Protein AF-A0A9P6SCQ3-F1 (afdb_monomer)

Foldseek 3Di:
DPPDDPVVVVVVVVVVVVVVVPPQKAKWKWKAWAPPQPLPVLLQVQQFWDAQVGRITTHLHDPVSVVSSCVVSVVRVTDMDIDMDIDRSVCPPPPRIGYHDD

Radius of gyration: 20.5 Å; Cα contacts (8 Å, |Δi|>4): 168; chains: 1; bounding box: 68×30×33 Å

Sequence (102 aa):
MRLSIASIALLMAYALGIASAQDNLVAFGICTCFQPKYDASCCMFVKGFMMNDGNVCDTPDAKDSITNFESCCTRSGGRYKCKHGYRDPKHWPPADTYGCKA

Structure (mmCIF, N/CA/C/O backbone):
data_AF-A0A9P6SCQ3-F1
#
_entry.id   AF-A0A9P6SCQ3-F1
#
loop_
_atom_site.group_PDB
_atom_site.id
_atom_site.type_symbol
_atom_site.label_atom_id
_atom_site.label_alt_id
_atom_site.label_comp_id
_atom_site.label_asym_id
_atom_site.label_entity_id
_atom_site.label_seq_id
_atom_site.pdbx_PDB_ins_code
_atom_site.Cartn_x
_atom_site.Cartn_y
_atom_site.Cartn_z
_atom_site.occupancy
_atom_site.B_iso_or_equiv
_atom_site.auth_seq_id
_atom_site.auth_comp_id
_atom_site.auth_asym_id
_atom_site.auth_atom_id
_atom_site.pdbx_PDB_model_num
ATOM 1 N N . MET A 1 1 ? 54.536 -20.030 -19.712 1.00 44.38 1 MET A N 1
ATOM 2 C CA . MET A 1 1 ? 53.513 -19.325 -18.906 1.00 44.38 1 MET A CA 1
ATOM 3 C C . MET A 1 1 ? 52.658 -18.444 -19.818 1.00 44.38 1 MET A C 1
ATOM 5 O O . MET A 1 1 ? 53.038 -17.313 -20.074 1.00 44.38 1 MET A O 1
ATOM 9 N N . ARG A 1 2 ? 51.560 -18.959 -20.391 1.00 49.84 2 ARG A N 1
ATOM 10 C CA . ARG A 1 2 ? 50.596 -18.168 -21.195 1.00 49.84 2 ARG A CA 1
ATOM 11 C C . ARG A 1 2 ? 49.168 -18.716 -21.060 1.00 49.84 2 ARG A C 1
ATOM 13 O O . ARG A 1 2 ? 48.474 -18.924 -22.042 1.00 49.84 2 ARG A O 1
ATOM 20 N N . LEU A 1 3 ? 48.744 -18.987 -19.831 1.00 50.28 3 LEU A N 1
ATOM 21 C CA . LEU A 1 3 ? 47.385 -19.437 -19.518 1.00 50.28 3 LEU 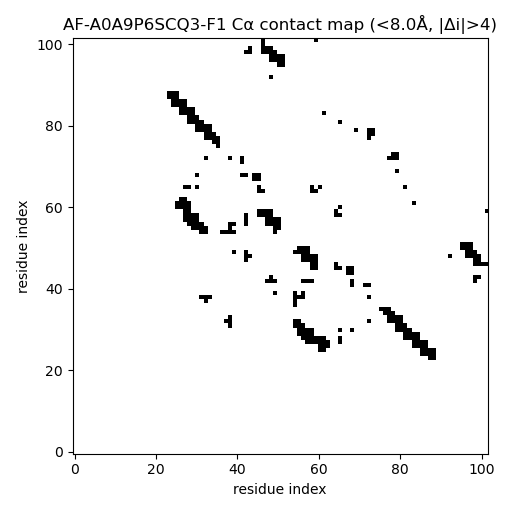A CA 1
ATOM 22 C C . LEU A 1 3 ? 46.904 -18.691 -18.278 1.00 50.28 3 LEU A C 1
ATOM 24 O O . LEU A 1 3 ? 46.954 -19.236 -17.184 1.00 50.28 3 LEU A O 1
ATOM 28 N N . SER A 1 4 ? 46.521 -17.418 -18.407 1.00 52.12 4 SER A N 1
ATOM 29 C CA . SER A 1 4 ? 45.874 -16.717 -17.278 1.00 52.12 4 SER A CA 1
ATOM 30 C C . SER A 1 4 ? 44.959 -15.547 -17.644 1.00 52.12 4 SER A C 1
ATOM 32 O O . SER A 1 4 ? 44.240 -15.085 -16.773 1.00 52.12 4 SER A O 1
ATOM 34 N N . ILE A 1 5 ? 44.936 -15.048 -18.886 1.00 53.34 5 ILE A N 1
ATOM 35 C CA . ILE A 1 5 ? 44.215 -13.789 -19.175 1.00 53.34 5 ILE A CA 1
ATOM 36 C C . ILE A 1 5 ? 42.788 -14.037 -19.699 1.00 53.34 5 ILE A C 1
ATOM 38 O O . ILE A 1 5 ? 41.866 -13.305 -19.351 1.00 53.34 5 ILE A O 1
ATOM 42 N N . ALA A 1 6 ? 42.568 -15.112 -20.465 1.00 51.56 6 ALA A N 1
ATOM 43 C CA . ALA A 1 6 ? 41.252 -15.415 -21.041 1.00 51.56 6 ALA A CA 1
ATOM 44 C C . ALA A 1 6 ? 40.201 -15.819 -19.986 1.00 51.56 6 ALA A C 1
ATOM 46 O O . ALA A 1 6 ? 39.026 -15.489 -20.124 1.00 51.56 6 ALA A O 1
ATOM 47 N N . SER A 1 7 ? 40.619 -16.481 -18.902 1.00 52.12 7 SER A N 1
ATOM 48 C CA . SER A 1 7 ? 39.707 -16.963 -17.855 1.00 52.12 7 SER A CA 1
ATOM 49 C C . SER A 1 7 ? 39.152 -15.836 -16.977 1.00 52.12 7 SER A C 1
ATOM 51 O O . SER A 1 7 ? 38.023 -15.925 -16.504 1.00 52.12 7 SER A O 1
ATOM 53 N N . ILE A 1 8 ? 39.921 -14.757 -16.787 1.00 54.00 8 ILE A N 1
ATOM 54 C CA . ILE A 1 8 ? 39.520 -13.610 -15.956 1.00 54.00 8 ILE A CA 1
ATOM 55 C C . ILE A 1 8 ? 38.475 -12.756 -16.688 1.00 54.00 8 ILE A C 1
ATOM 57 O O . ILE A 1 8 ? 37.506 -12.306 -16.080 1.00 54.00 8 ILE A O 1
ATOM 61 N N . ALA A 1 9 ? 38.624 -12.587 -18.006 1.00 53.69 9 ALA A N 1
ATOM 62 C CA . ALA A 1 9 ? 37.667 -11.840 -18.821 1.00 53.69 9 ALA A CA 1
ATOM 63 C C . ALA A 1 9 ? 36.285 -12.516 -18.876 1.00 53.69 9 ALA A C 1
ATOM 65 O O . ALA A 1 9 ? 35.266 -11.830 -18.830 1.00 53.69 9 ALA A O 1
ATOM 66 N N . LEU A 1 10 ? 36.237 -13.855 -18.909 1.00 52.75 10 LEU A N 1
ATOM 67 C CA . LEU A 1 10 ? 34.971 -14.592 -18.883 1.00 52.75 10 LEU A CA 1
ATOM 68 C C . LEU A 1 10 ? 34.235 -14.409 -17.543 1.00 52.75 10 LEU A C 1
ATOM 70 O O . LEU A 1 10 ? 33.036 -14.155 -17.537 1.00 52.75 10 LEU A O 1
ATOM 74 N N . LEU A 1 11 ? 34.948 -14.469 -16.413 1.00 51.56 11 LEU A N 1
ATOM 75 C CA . LEU A 1 11 ? 34.367 -14.298 -15.072 1.00 51.56 11 LEU A CA 1
ATOM 76 C C . LEU A 1 11 ? 33.783 -12.891 -14.845 1.00 51.56 11 LEU A C 1
ATOM 78 O O . LEU A 1 11 ? 32.727 -12.757 -14.229 1.00 51.56 11 LEU A O 1
ATOM 82 N N . MET A 1 12 ? 34.421 -11.850 -15.392 1.00 52.25 12 MET A N 1
ATOM 83 C CA . MET A 1 12 ? 33.920 -10.468 -15.325 1.00 52.25 12 MET A CA 1
ATOM 84 C C . MET A 1 12 ? 32.619 -10.272 -16.124 1.00 52.25 12 MET A C 1
ATOM 86 O O . MET A 1 12 ? 31.742 -9.522 -15.697 1.00 52.25 12 MET A O 1
ATOM 90 N N . ALA A 1 13 ? 32.455 -10.966 -17.257 1.00 52.62 13 ALA A N 1
ATOM 91 C CA . ALA A 1 13 ? 31.237 -10.888 -18.066 1.00 52.62 13 ALA A CA 1
ATOM 92 C C . ALA A 1 13 ? 30.029 -11.555 -17.379 1.00 52.62 13 ALA A C 1
ATOM 94 O O . ALA A 1 13 ? 28.914 -11.044 -17.468 1.00 52.62 13 ALA A O 1
ATOM 95 N N . TYR A 1 14 ? 30.250 -12.646 -16.634 1.00 50.53 14 TYR A N 1
ATOM 96 C CA . TYR A 1 14 ? 29.199 -13.274 -15.823 1.00 50.53 14 TYR A CA 1
ATOM 97 C C . TYR A 1 14 ? 28.759 -12.392 -14.646 1.00 50.53 14 TYR A C 1
ATOM 99 O O . TYR A 1 14 ? 27.576 -12.368 -14.322 1.00 50.53 14 TYR A O 1
ATOM 107 N N . ALA A 1 15 ? 29.671 -11.630 -14.034 1.00 49.28 15 ALA A N 1
ATOM 108 C CA . ALA A 1 15 ? 29.330 -10.744 -12.919 1.00 49.28 15 ALA A CA 1
ATOM 109 C C . ALA A 1 15 ? 28.474 -9.535 -13.351 1.00 49.28 15 ALA A C 1
ATOM 111 O O . ALA A 1 15 ? 27.577 -9.120 -12.619 1.00 49.28 15 ALA A O 1
ATOM 112 N N . LEU A 1 16 ? 28.698 -9.004 -14.560 1.00 47.88 16 LEU A N 1
ATOM 113 C CA . LEU A 1 16 ? 27.929 -7.876 -15.104 1.00 47.88 16 LEU A CA 1
ATOM 114 C C . LEU A 1 16 ? 26.500 -8.260 -15.527 1.00 47.88 16 LEU A C 1
ATOM 116 O O . LEU A 1 16 ? 25.616 -7.408 -15.522 1.00 47.88 16 LEU A O 1
ATOM 120 N N . GLY A 1 17 ? 26.253 -9.531 -15.858 1.00 47.72 17 GLY A N 1
ATOM 121 C CA . GLY A 1 17 ? 24.920 -10.015 -16.233 1.00 47.72 17 GLY A CA 1
ATOM 122 C C . GLY A 1 17 ? 23.931 -10.140 -15.067 1.00 47.72 17 GLY A C 1
ATOM 123 O O . GLY A 1 17 ? 22.730 -10.204 -15.301 1.00 47.72 17 GLY A O 1
ATOM 124 N N . ILE A 1 18 ? 24.412 -10.171 -13.818 1.00 49.53 18 ILE A N 1
ATOM 125 C CA . ILE A 1 18 ? 23.572 -10.393 -12.626 1.00 49.53 18 ILE A CA 1
ATOM 126 C C . ILE A 1 18 ? 23.094 -9.061 -12.020 1.00 49.53 18 ILE A C 1
ATOM 128 O O . ILE A 1 18 ? 22.021 -9.003 -11.425 1.00 49.53 18 ILE A O 1
ATOM 132 N N . ALA A 1 19 ? 23.849 -7.972 -12.206 1.00 45.50 19 ALA A N 1
ATOM 133 C CA . ALA A 1 19 ? 23.522 -6.663 -11.633 1.00 45.50 19 ALA A CA 1
ATOM 134 C C . ALA A 1 19 ? 22.315 -5.976 -12.307 1.00 45.50 19 ALA A C 1
ATOM 136 O O . ALA A 1 19 ? 21.575 -5.255 -11.648 1.00 45.50 19 ALA A O 1
ATOM 137 N N . SER A 1 20 ? 22.060 -6.241 -13.591 1.00 48.56 20 SER A N 1
ATOM 138 C CA . SER A 1 20 ? 21.028 -5.543 -14.378 1.00 48.56 20 SER A CA 1
ATOM 139 C C . SER A 1 20 ? 19.593 -6.057 -14.176 1.00 48.56 20 SER A C 1
ATOM 141 O O . SER A 1 20 ? 18.651 -5.508 -14.750 1.00 48.56 20 SER A O 1
ATOM 143 N N . ALA A 1 21 ? 19.388 -7.094 -13.356 1.00 49.03 21 ALA A N 1
ATOM 144 C CA . ALA A 1 21 ? 18.051 -7.601 -13.038 1.00 49.03 21 ALA A CA 1
ATOM 145 C C . ALA A 1 21 ? 17.352 -6.814 -11.908 1.00 49.03 21 ALA A C 1
ATOM 147 O O . ALA A 1 21 ? 16.130 -6.880 -11.789 1.00 49.03 21 ALA A O 1
ATOM 148 N N . GLN A 1 22 ? 18.097 -6.060 -11.088 1.00 49.28 22 GLN A N 1
ATOM 149 C CA . GLN A 1 22 ? 17.536 -5.283 -9.973 1.00 49.28 22 GLN A CA 1
ATOM 150 C C . GLN A 1 22 ? 17.093 -3.864 -10.362 1.00 49.28 22 GLN A C 1
ATOM 152 O O . GLN A 1 22 ? 16.258 -3.292 -9.665 1.00 49.28 22 GLN A O 1
ATOM 157 N N . ASP A 1 23 ? 17.567 -3.324 -11.488 1.00 54.78 23 ASP A N 1
ATOM 158 C CA . ASP A 1 23 ? 17.300 -1.934 -11.899 1.00 54.78 23 ASP A CA 1
ATOM 159 C C . ASP A 1 23 ? 15.848 -1.659 -12.331 1.00 54.78 23 ASP A C 1
ATOM 161 O O . ASP A 1 23 ? 15.467 -0.508 -12.529 1.00 54.78 23 ASP A O 1
ATOM 165 N N . ASN A 1 24 ? 15.013 -2.693 -12.465 1.00 68.50 24 ASN A N 1
ATOM 166 C CA . ASN A 1 24 ? 13.630 -2.547 -12.926 1.00 68.50 24 ASN A CA 1
ATOM 167 C C . ASN A 1 24 ? 12.583 -2.851 -11.849 1.00 68.50 24 ASN A C 1
ATOM 169 O O . ASN A 1 24 ? 11.396 -2.828 -12.155 1.00 68.50 24 ASN A O 1
ATOM 173 N N . LEU A 1 25 ? 12.978 -3.158 -10.610 1.00 76.06 25 LEU A N 1
ATOM 174 C CA . LEU A 1 25 ? 12.014 -3.479 -9.558 1.00 76.06 25 LEU A CA 1
ATOM 175 C C . LEU A 1 25 ? 11.478 -2.206 -8.894 1.00 76.06 25 LEU A C 1
ATOM 177 O O . LEU A 1 25 ? 12.233 -1.360 -8.418 1.00 76.06 25 LEU A O 1
ATOM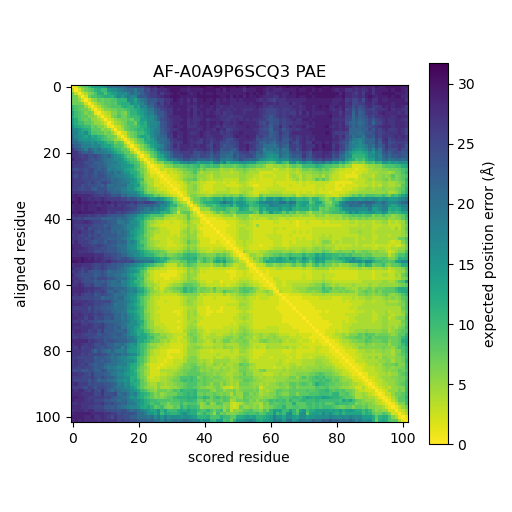 181 N N . VAL A 1 26 ? 10.155 -2.096 -8.809 1.00 81.75 26 VAL A N 1
ATOM 182 C CA . VAL A 1 26 ? 9.457 -1.019 -8.104 1.00 81.75 26 VAL A CA 1
ATOM 183 C C . VAL A 1 26 ? 9.099 -1.501 -6.703 1.00 81.75 26 VAL A C 1
ATOM 185 O O . VAL A 1 26 ? 8.512 -2.572 -6.528 1.00 81.75 26 VAL A O 1
ATOM 188 N N . ALA A 1 27 ? 9.464 -0.711 -5.695 1.00 85.69 27 ALA A N 1
ATOM 189 C CA . ALA A 1 27 ? 8.992 -0.925 -4.334 1.00 85.69 27 ALA A CA 1
ATOM 190 C C . ALA A 1 27 ? 7.495 -0.598 -4.267 1.00 85.69 27 ALA A C 1
ATOM 192 O O . ALA A 1 27 ? 7.090 0.439 -4.785 1.00 85.69 27 ALA A O 1
ATOM 193 N N . PHE A 1 28 ? 6.691 -1.445 -3.629 1.00 85.62 28 PHE A N 1
ATOM 194 C CA . PHE A 1 28 ? 5.235 -1.289 -3.522 1.00 85.62 28 PHE A CA 1
ATOM 195 C C . PHE A 1 28 ? 4.720 -1.685 -2.132 1.00 85.62 28 PHE A C 1
ATOM 197 O O . PHE A 1 28 ? 5.464 -2.249 -1.320 1.00 85.62 28 PHE A O 1
ATOM 204 N N . GLY A 1 29 ? 3.445 -1.392 -1.866 1.00 87.44 29 GLY A N 1
ATOM 205 C CA . GLY A 1 29 ? 2.740 -1.764 -0.645 1.00 87.44 29 GLY A CA 1
ATOM 206 C C . GLY A 1 29 ? 1.475 -2.563 -0.936 1.00 87.44 29 GLY A C 1
ATOM 207 O O . GLY A 1 29 ? 0.648 -2.156 -1.743 1.00 87.44 29 GLY A O 1
ATOM 208 N N . ILE A 1 30 ? 1.307 -3.679 -0.228 1.00 88.81 30 ILE A N 1
ATOM 209 C CA . ILE A 1 30 ? 0.027 -4.381 -0.100 1.00 88.81 30 ILE A CA 1
ATOM 210 C C . ILE A 1 30 ? -0.620 -3.935 1.198 1.00 88.81 30 ILE A C 1
ATOM 212 O O . ILE A 1 30 ? -0.113 -4.232 2.282 1.00 88.81 30 ILE A O 1
ATOM 216 N N . CYS A 1 31 ? -1.718 -3.211 1.072 1.00 87.94 31 CYS A N 1
ATOM 217 C CA . CYS A 1 31 ? -2.267 -2.353 2.098 1.00 87.94 31 CYS A CA 1
ATOM 218 C C . CYS A 1 31 ? -3.715 -2.698 2.417 1.00 87.94 31 CYS A C 1
ATOM 220 O O . CYS A 1 31 ? -4.493 -2.979 1.520 1.00 87.94 31 CYS A O 1
ATOM 222 N N . THR A 1 32 ? -4.073 -2.655 3.698 1.00 89.00 32 THR A N 1
ATOM 223 C CA . THR A 1 32 ? -5.444 -2.825 4.178 1.00 89.00 32 THR A CA 1
ATOM 224 C C . THR A 1 32 ? -5.822 -1.697 5.129 1.00 89.00 32 THR A C 1
ATOM 226 O O . THR A 1 32 ? -5.048 -1.357 6.031 1.00 89.00 32 THR A O 1
ATOM 229 N N . CYS A 1 33 ? -7.043 -1.179 4.991 1.00 86.56 33 CYS A N 1
ATOM 230 C CA . CYS A 1 33 ? -7.683 -0.313 5.981 1.00 86.56 33 CYS A CA 1
ATOM 231 C C . CYS A 1 33 ? -8.771 -1.062 6.780 1.00 86.56 33 CYS A C 1
ATOM 233 O O . CYS A 1 33 ? -9.859 -1.363 6.285 1.00 86.56 33 CYS A O 1
ATOM 235 N N . PHE A 1 34 ? -8.487 -1.366 8.047 1.00 81.06 34 PHE A N 1
ATOM 236 C CA . PHE A 1 34 ? -9.424 -1.978 8.988 1.00 81.06 34 PHE A CA 1
ATOM 237 C C . PHE A 1 34 ? -10.312 -0.920 9.645 1.00 81.06 34 PHE A C 1
ATOM 239 O O . PHE A 1 34 ? -9.834 -0.104 10.427 1.00 81.06 34 PHE A O 1
ATOM 246 N N . GLN A 1 35 ? -11.620 -1.020 9.403 1.00 72.75 35 GLN A N 1
ATOM 247 C CA . GLN A 1 35 ? -12.633 -0.009 9.740 1.00 72.75 35 GLN A CA 1
ATOM 248 C C . GLN A 1 35 ? -12.434 1.351 9.026 1.00 72.75 35 GLN A C 1
ATOM 250 O O . GLN A 1 35 ? -11.309 1.748 8.771 1.00 72.75 35 GLN A O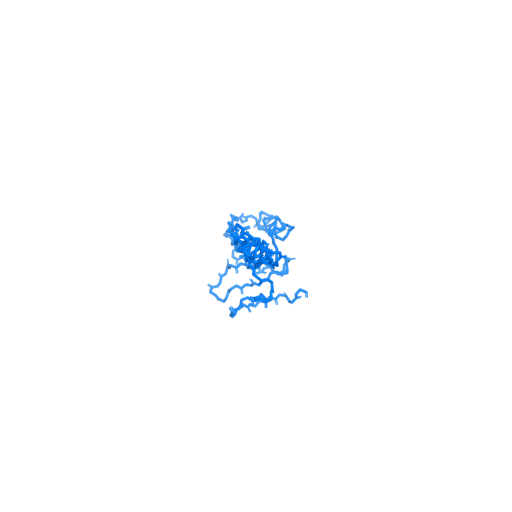 1
ATOM 255 N N . PRO A 1 36 ? -13.515 2.084 8.710 1.00 59.34 36 PRO A N 1
ATOM 256 C CA . PRO A 1 36 ? -14.844 1.574 8.412 1.00 59.34 36 PRO A CA 1
ATOM 257 C C . PRO A 1 36 ? -14.862 1.063 6.958 1.00 59.34 36 PRO A C 1
ATOM 259 O O . PRO A 1 36 ? -14.985 1.864 6.050 1.00 59.34 36 PRO A O 1
ATOM 262 N N . LYS A 1 37 ? -14.730 -0.259 6.739 1.00 57.28 37 LYS A N 1
ATOM 263 C CA . LYS A 1 37 ? -15.021 -1.044 5.503 1.00 57.28 37 LYS A CA 1
ATOM 264 C C . LYS A 1 37 ? -14.536 -0.560 4.113 1.00 57.28 37 LYS A C 1
ATOM 266 O O . LYS A 1 37 ? -14.738 -1.300 3.156 1.00 57.28 37 LYS A O 1
ATOM 271 N N . TYR A 1 38 ? -13.912 0.603 3.966 1.00 60.19 38 TYR A N 1
ATOM 272 C CA . TYR A 1 38 ? -13.684 1.243 2.669 1.00 60.19 38 TYR A CA 1
ATOM 273 C C . TYR A 1 38 ? -12.201 1.341 2.333 1.00 60.19 38 TYR A C 1
ATOM 275 O O . TYR A 1 38 ? -11.622 2.422 2.272 1.00 60.19 38 TYR A O 1
ATOM 283 N N . ASP A 1 39 ? -11.612 0.183 2.048 1.00 71.31 39 ASP A N 1
ATOM 284 C CA . ASP A 1 39 ? -10.313 0.120 1.383 1.00 71.31 39 ASP A CA 1
ATOM 285 C C . ASP A 1 39 ? -10.396 0.696 -0.037 1.00 71.31 39 ASP A C 1
ATOM 287 O O . ASP A 1 39 ? -9.549 1.470 -0.467 1.00 71.31 39 ASP A O 1
ATOM 291 N N . ALA A 1 40 ? -11.512 0.420 -0.719 1.00 73.19 40 ALA A N 1
ATOM 292 C CA . ALA A 1 40 ? -11.747 0.796 -2.105 1.00 73.19 40 ALA A CA 1
ATOM 293 C C . ALA A 1 40 ? -11.504 2.274 -2.408 1.00 73.19 40 ALA A C 1
ATOM 295 O O . ALA A 1 40 ? -10.812 2.607 -3.367 1.00 73.19 40 ALA A O 1
ATOM 296 N N . SER A 1 41 ? -12.050 3.166 -1.584 1.00 80.56 41 SER A N 1
ATOM 297 C CA . SER A 1 41 ? -11.931 4.609 -1.791 1.00 80.56 41 SER A CA 1
ATOM 298 C C . SER A 1 41 ? -10.495 5.092 -1.591 1.00 80.56 41 SER A C 1
ATOM 300 O O . SER A 1 41 ? -10.000 5.886 -2.389 1.00 80.56 41 SER A O 1
ATOM 302 N N . CYS A 1 42 ? -9.804 4.583 -0.566 1.00 85.00 42 CYS A N 1
ATOM 303 C CA . CYS A 1 42 ? -8.403 4.918 -0.320 1.00 85.00 42 CYS A CA 1
ATOM 304 C C . CYS A 1 42 ? -7.469 4.289 -1.356 1.00 85.00 42 CYS A C 1
ATOM 306 O O . CYS A 1 42 ? -6.493 4.918 -1.755 1.00 85.00 42 CYS A O 1
ATOM 308 N N . CYS A 1 43 ? -7.804 3.103 -1.858 1.00 87.19 43 CYS A N 1
ATOM 309 C CA . CYS A 1 43 ? -7.056 2.451 -2.918 1.00 87.19 43 CYS A CA 1
ATOM 310 C C . CYS A 1 43 ? -7.191 3.188 -4.254 1.00 87.19 43 CYS A C 1
ATOM 312 O O . CYS A 1 43 ? -6.196 3.455 -4.926 1.00 87.19 43 CYS A O 1
ATOM 314 N N . MET A 1 44 ? -8.407 3.613 -4.609 1.00 84.06 44 MET A N 1
ATOM 315 C CA . MET A 1 44 ? -8.637 4.442 -5.794 1.00 84.06 44 MET A CA 1
ATOM 316 C C . MET A 1 44 ? -7.943 5.805 -5.688 1.00 84.06 44 MET A C 1
ATOM 318 O O . MET A 1 44 ? -7.402 6.287 -6.682 1.00 84.06 44 MET A O 1
ATOM 322 N N . PHE A 1 45 ? -7.911 6.408 -4.492 1.00 85.81 45 PHE A N 1
ATOM 323 C CA . PHE A 1 45 ? -7.232 7.685 -4.247 1.00 85.81 45 PHE A CA 1
ATOM 324 C C . PHE A 1 45 ? -5.736 7.625 -4.577 1.00 85.81 45 PHE A C 1
ATOM 326 O O . PHE A 1 45 ? -5.197 8.557 -5.171 1.00 85.81 45 PHE A O 1
ATOM 333 N N . VAL A 1 46 ? -5.081 6.510 -4.254 1.00 86.31 46 VAL A N 1
ATOM 334 C CA . VAL A 1 46 ? -3.650 6.304 -4.531 1.00 86.31 46 VAL A CA 1
ATOM 335 C C . VAL A 1 46 ? -3.384 5.656 -5.886 1.00 86.31 46 VAL A C 1
ATOM 337 O O . VAL A 1 46 ? -2.264 5.235 -6.150 1.00 86.31 46 VAL A O 1
ATOM 340 N N . LYS A 1 47 ? -4.407 5.566 -6.749 1.00 88.25 47 LYS A N 1
ATOM 341 C CA . LYS A 1 47 ? -4.348 4.883 -8.051 1.00 88.25 47 LYS A CA 1
ATOM 342 C C . LYS A 1 47 ? -3.839 3.436 -7.947 1.00 88.25 47 LYS A C 1
ATOM 344 O O . LYS A 1 47 ? -3.108 2.963 -8.814 1.00 88.25 47 LYS A O 1
ATOM 349 N N . GLY A 1 48 ? -4.194 2.757 -6.860 1.00 85.19 48 GLY A N 1
ATOM 350 C CA . GLY A 1 48 ? -3.908 1.344 -6.656 1.00 85.19 48 GLY A CA 1
ATOM 351 C C . GLY A 1 48 ? -4.952 0.435 -7.296 1.00 85.19 48 GLY A C 1
ATOM 352 O O . GLY A 1 48 ? -5.979 0.885 -7.819 1.00 85.19 48 GLY A O 1
ATOM 353 N N . PHE A 1 49 ? -4.688 -0.864 -7.209 1.00 88.06 49 PHE A N 1
ATOM 354 C CA . PHE A 1 49 ? -5.613 -1.910 -7.630 1.00 88.06 49 PHE A CA 1
ATOM 355 C C . PHE A 1 49 ? -6.057 -2.729 -6.428 1.00 88.06 49 PHE A C 1
ATOM 357 O O . PHE A 1 49 ? -5.238 -3.174 -5.632 1.00 88.06 49 PHE A O 1
ATOM 364 N N . MET A 1 50 ? -7.360 -2.946 -6.290 1.00 85.12 50 MET A N 1
ATOM 365 C CA . MET A 1 50 ? -7.881 -3.853 -5.277 1.00 85.12 50 MET A CA 1
ATOM 366 C C . MET A 1 50 ? -7.787 -5.295 -5.743 1.00 85.12 50 MET A C 1
ATOM 368 O O . MET A 1 50 ? -8.169 -5.613 -6.869 1.00 85.12 50 MET A O 1
ATOM 372 N N . MET A 1 51 ? -7.360 -6.172 -4.839 1.00 79.62 51 MET A N 1
ATOM 373 C CA . MET A 1 51 ? -7.437 -7.614 -5.055 1.00 79.62 51 MET A CA 1
ATOM 374 C C . MET A 1 51 ? -8.886 -8.109 -4.953 1.00 79.62 51 MET A C 1
ATOM 376 O O . MET A 1 51 ? -9.636 -7.660 -4.081 1.00 79.62 51 MET A O 1
ATOM 380 N N . ASN A 1 52 ? -9.284 -9.033 -5.838 1.00 67.25 52 ASN A N 1
ATOM 381 C CA . 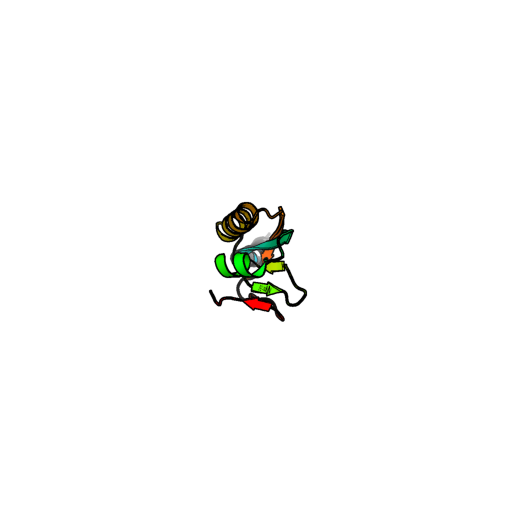ASN A 1 52 ? -10.652 -9.575 -5.894 1.00 67.25 52 ASN A CA 1
ATOM 382 C C . ASN A 1 52 ? -11.115 -10.229 -4.583 1.00 67.25 52 ASN A C 1
ATOM 384 O O . ASN A 1 52 ? -12.304 -10.181 -4.274 1.00 67.25 52 ASN A O 1
ATOM 388 N N . ASP A 1 53 ? -10.191 -10.767 -3.781 1.00 62.66 53 ASP A N 1
ATOM 389 C CA . ASP A 1 53 ? -10.494 -11.372 -2.474 1.00 62.66 53 ASP A CA 1
ATOM 390 C C . ASP A 1 53 ? -10.871 -10.344 -1.382 1.00 62.66 53 ASP A C 1
ATOM 392 O O . ASP A 1 53 ? -11.248 -10.711 -0.267 1.00 62.66 53 ASP A O 1
ATOM 396 N N . GLY A 1 54 ? -10.847 -9.048 -1.715 1.00 65.94 54 GLY A N 1
ATOM 397 C CA . GLY A 1 54 ? -11.424 -7.969 -0.919 1.00 65.94 54 GLY A CA 1
ATOM 398 C C . GLY A 1 54 ? -10.439 -7.240 -0.001 1.00 65.94 54 GLY A C 1
ATOM 399 O O . GLY A 1 54 ? -9.429 -7.785 0.425 1.00 65.94 54 GLY A O 1
ATOM 400 N N . ASN A 1 55 ? -10.769 -5.973 0.302 1.00 73.25 55 ASN A N 1
ATOM 401 C CA . ASN A 1 55 ? -10.129 -5.045 1.257 1.00 73.25 55 ASN A CA 1
ATOM 402 C C . ASN A 1 55 ? -8.593 -4.99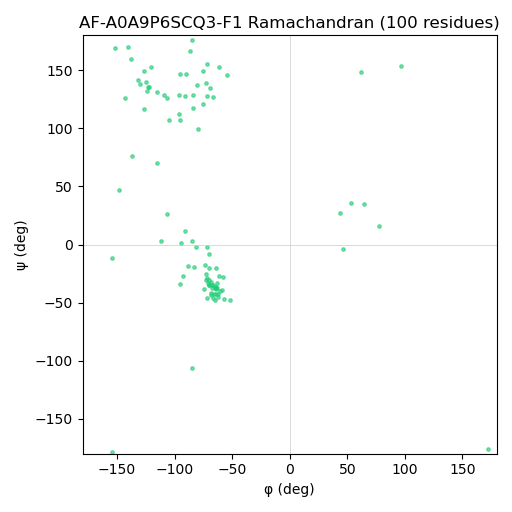5 1.265 1.00 73.25 55 ASN A C 1
ATOM 404 O O . ASN A 1 55 ? -7.993 -4.694 2.298 1.00 73.25 55 ASN A O 1
ATOM 408 N N . VAL A 1 56 ? -7.958 -5.314 0.144 1.00 86.31 56 VAL A N 1
ATOM 409 C CA . VAL A 1 56 ? -6.512 -5.231 0.000 1.00 86.31 56 VAL A CA 1
ATOM 410 C C . VAL A 1 56 ? -6.205 -4.395 -1.228 1.00 86.31 56 VAL A C 1
ATOM 412 O O . VAL A 1 56 ? -6.556 -4.773 -2.346 1.00 86.31 56 VAL A O 1
ATOM 415 N N . CYS A 1 57 ? -5.548 -3.268 -0.999 1.00 87.31 57 CYS A N 1
ATOM 416 C CA . CYS A 1 57 ? -5.013 -2.397 -2.020 1.00 87.31 57 CYS A CA 1
ATOM 417 C C . CYS A 1 57 ? -3.579 -2.765 -2.364 1.00 87.31 57 CYS A C 1
ATOM 419 O O . CYS A 1 57 ? -2.708 -2.812 -1.497 1.00 87.31 57 CYS A O 1
ATOM 421 N N . ASP A 1 58 ? -3.327 -2.947 -3.647 1.00 88.56 58 ASP A N 1
ATOM 422 C CA . ASP A 1 58 ? -1.998 -3.000 -4.215 1.00 88.56 58 ASP A CA 1
ATOM 423 C C . ASP A 1 58 ? -1.602 -1.610 -4.744 1.00 88.56 58 ASP A C 1
ATOM 425 O O . ASP A 1 58 ? -2.144 -1.135 -5.748 1.00 88.56 58 ASP A O 1
ATOM 429 N N . THR A 1 59 ? -0.692 -0.922 -4.047 1.00 88.25 59 THR A N 1
ATOM 430 C CA . THR A 1 59 ? -0.278 0.447 -4.399 1.00 88.25 59 THR A CA 1
ATOM 431 C C . THR A 1 59 ? 0.653 0.456 -5.616 1.00 88.25 59 THR A C 1
ATOM 433 O O . THR A 1 59 ? 1.414 -0.495 -5.799 1.00 88.25 59 THR A O 1
ATOM 436 N N . PRO A 1 60 ? 0.658 1.513 -6.457 1.00 84.56 60 PRO A N 1
ATOM 437 C CA . PRO A 1 60 ? 1.564 1.619 -7.612 1.00 84.56 60 PRO A CA 1
ATOM 438 C C . PRO A 1 60 ? 3.044 1.662 -7.212 1.00 84.56 60 PRO A C 1
ATOM 440 O O . PRO A 1 60 ? 3.893 1.119 -7.922 1.00 84.56 60 PRO A O 1
ATOM 443 N N . ASP A 1 61 ? 3.338 2.267 -6.064 1.00 83.31 61 ASP A N 1
ATOM 444 C CA . ASP A 1 61 ? 4.679 2.438 -5.521 1.00 83.31 61 ASP A CA 1
ATOM 445 C C . ASP A 1 61 ? 4.661 2.512 -3.980 1.00 83.31 61 ASP A C 1
ATOM 447 O O . ASP A 1 61 ? 3.602 2.609 -3.353 1.00 83.31 61 ASP A O 1
ATOM 451 N N . ALA A 1 62 ? 5.842 2.434 -3.363 1.00 77.62 62 ALA A N 1
ATOM 452 C CA . ALA A 1 62 ? 6.040 2.505 -1.916 1.00 77.62 62 ALA A CA 1
ATOM 453 C C . ALA A 1 62 ? 6.378 3.906 -1.386 1.00 77.62 62 ALA A C 1
ATOM 455 O O . ALA A 1 62 ? 6.628 4.045 -0.192 1.00 77.62 62 ALA A O 1
ATOM 456 N N . LYS A 1 63 ? 6.434 4.927 -2.248 1.00 81.31 63 LYS A N 1
ATOM 457 C CA . LYS A 1 63 ? 6.747 6.300 -1.846 1.00 81.31 63 LYS A CA 1
ATOM 458 C C . LYS A 1 63 ? 5.466 6.982 -1.365 1.00 81.31 63 LYS A C 1
ATOM 460 O O . LYS A 1 63 ? 4.947 6.677 -0.292 1.00 81.31 63 LYS A O 1
ATOM 465 N N . ASP A 1 64 ? 4.928 7.886 -2.170 1.00 85.62 64 ASP A N 1
ATOM 466 C CA . ASP A 1 64 ? 3.801 8.727 -1.784 1.00 85.62 64 ASP A CA 1
ATOM 467 C C . ASP A 1 64 ? 2.516 7.909 -1.671 1.00 85.62 64 ASP A C 1
ATOM 469 O O . ASP A 1 64 ? 1.664 8.201 -0.838 1.00 85.62 64 ASP A O 1
ATOM 473 N N . SER A 1 65 ? 2.388 6.840 -2.455 1.00 86.88 65 SER A N 1
ATOM 474 C CA . SER A 1 65 ? 1.166 6.041 -2.515 1.00 86.88 65 SER A CA 1
ATOM 475 C C . SER A 1 65 ? 0.847 5.328 -1.199 1.00 86.88 65 SER A C 1
ATOM 477 O O . SER A 1 65 ? -0.311 5.296 -0.792 1.00 86.88 65 SER A O 1
ATOM 479 N N . ILE A 1 66 ? 1.846 4.824 -0.470 1.00 88.81 66 ILE A N 1
ATOM 480 C CA . ILE A 1 66 ? 1.607 4.189 0.834 1.00 88.81 66 ILE A CA 1
ATOM 481 C C . ILE A 1 66 ? 1.234 5.234 1.891 1.00 88.81 66 ILE A C 1
ATOM 483 O O . ILE A 1 66 ? 0.244 5.057 2.601 1.00 88.81 66 ILE A O 1
ATOM 487 N N . THR A 1 67 ? 1.976 6.340 1.953 1.00 90.31 67 THR A N 1
ATOM 488 C CA . THR A 1 67 ? 1.721 7.449 2.890 1.00 90.31 67 THR A CA 1
ATOM 489 C C . THR A 1 67 ? 0.341 8.076 2.662 1.00 90.31 67 THR A C 1
ATOM 491 O O . THR A 1 67 ? -0.391 8.384 3.606 1.00 90.31 67 THR A O 1
ATOM 494 N N . ASN A 1 68 ? -0.057 8.231 1.398 1.00 90.00 68 ASN A N 1
ATOM 495 C CA . ASN A 1 68 ? -1.367 8.747 1.010 1.00 90.00 68 ASN A CA 1
ATOM 496 C C . ASN A 1 68 ? -2.493 7.774 1.378 1.00 90.00 68 ASN A C 1
ATOM 498 O O . ASN A 1 68 ? -3.557 8.205 1.830 1.00 90.00 68 ASN A O 1
ATOM 502 N N . PHE A 1 69 ? -2.256 6.468 1.237 1.00 89.19 69 PHE A N 1
ATOM 503 C CA . PHE A 1 69 ? -3.208 5.441 1.643 1.00 89.19 69 PHE A CA 1
ATOM 504 C C . PHE A 1 69 ? -3.386 5.428 3.169 1.00 89.19 69 PHE A C 1
ATOM 506 O O . PHE A 1 69 ? -4.516 5.445 3.660 1.00 89.19 69 PHE A O 1
ATOM 513 N N . GLU A 1 70 ? -2.285 5.472 3.927 1.00 89.88 70 GLU A N 1
ATOM 514 C CA . GLU A 1 70 ? -2.295 5.578 5.391 1.00 89.88 70 GLU A CA 1
ATOM 515 C C . GLU A 1 70 ? -3.059 6.823 5.856 1.00 89.88 70 GLU A C 1
ATOM 517 O O . GLU A 1 70 ? -3.938 6.734 6.719 1.00 89.88 70 GLU A O 1
ATOM 522 N N . SER A 1 71 ? -2.779 7.973 5.241 1.00 90.69 71 SER A N 1
ATOM 523 C CA . SER A 1 71 ? -3.444 9.242 5.551 1.00 90.69 71 SER A CA 1
ATOM 524 C C . SER A 1 71 ? -4.948 9.178 5.273 1.00 90.69 71 SER A C 1
ATOM 526 O O . SER A 1 71 ? -5.751 9.626 6.094 1.00 90.69 71 SER A O 1
ATOM 528 N N . CYS A 1 72 ? -5.350 8.580 4.146 1.00 89.12 72 CYS A N 1
ATOM 529 C CA . CYS A 1 72 ? -6.757 8.367 3.805 1.00 89.12 72 CYS A CA 1
ATOM 530 C C . CYS A 1 72 ? -7.466 7.449 4.815 1.00 89.12 72 CYS A C 1
ATOM 532 O O . CYS A 1 72 ? -8.565 7.766 5.286 1.00 89.12 72 CYS A O 1
ATOM 534 N N . CYS A 1 73 ? -6.820 6.343 5.192 1.00 88.31 73 CYS A N 1
ATOM 535 C CA . CYS A 1 73 ? -7.361 5.385 6.151 1.00 88.31 73 CYS A CA 1
ATOM 536 C C . CYS A 1 73 ? -7.517 6.014 7.546 1.00 88.31 73 CYS A C 1
ATOM 538 O O . CYS A 1 73 ? -8.591 5.957 8.148 1.00 88.31 73 CYS A O 1
ATOM 540 N N . THR A 1 74 ? -6.477 6.699 8.023 1.00 88.94 74 THR A N 1
ATOM 541 C CA . THR A 1 74 ? -6.447 7.342 9.345 1.00 88.94 74 THR A CA 1
ATOM 542 C C . THR A 1 74 ? -7.475 8.464 9.451 1.00 88.94 74 THR A C 1
ATOM 544 O O . THR A 1 74 ? -8.210 8.545 10.434 1.00 88.94 74 THR A O 1
ATOM 547 N N . ARG A 1 75 ? -7.603 9.300 8.411 1.00 87.69 75 ARG A N 1
ATOM 548 C CA . ARG A 1 75 ? -8.613 10.370 8.349 1.00 87.69 75 ARG A CA 1
ATOM 549 C C . ARG A 1 75 ? -10.047 9.834 8.410 1.00 87.69 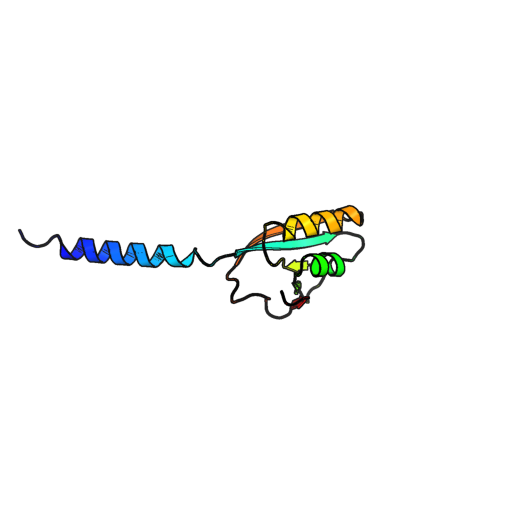75 ARG A C 1
ATOM 551 O O . ARG A 1 75 ? -10.936 10.534 8.885 1.00 87.69 75 ARG A O 1
ATOM 558 N N . SER A 1 76 ? -10.262 8.601 7.964 1.00 82.94 76 SER A N 1
ATOM 559 C CA . SER A 1 76 ? -11.558 7.919 8.026 1.00 82.94 76 SER A CA 1
ATOM 560 C C . SER A 1 76 ? -11.812 7.219 9.371 1.00 82.94 76 SER A C 1
ATOM 562 O O . SER A 1 76 ? -12.838 6.564 9.532 1.00 82.94 76 SER A O 1
ATOM 564 N N . GLY A 1 77 ? -10.894 7.341 10.339 1.00 84.12 77 GLY A N 1
ATOM 565 C CA . GLY A 1 77 ? -10.965 6.660 11.635 1.00 84.12 77 GLY A CA 1
ATOM 566 C C . GLY A 1 77 ? -10.574 5.180 11.580 1.00 84.12 77 GLY A C 1
ATOM 567 O O . GLY A 1 77 ? -10.897 4.426 12.498 1.00 84.12 77 GLY A O 1
ATOM 568 N N . GLY A 1 78 ? -9.914 4.753 10.501 1.00 85.31 78 GLY A N 1
ATOM 569 C CA . GLY A 1 78 ? -9.477 3.380 10.296 1.00 85.31 78 GLY A CA 1
ATOM 570 C C . GLY A 1 78 ? -8.119 3.052 10.897 1.00 85.31 78 GLY A C 1
ATOM 571 O O . GLY A 1 78 ? -7.336 3.925 11.268 1.00 85.31 78 GLY A O 1
ATOM 572 N N . ARG A 1 79 ? -7.827 1.754 10.969 1.00 85.69 79 ARG A N 1
ATOM 573 C CA . ARG A 1 79 ? -6.508 1.214 11.301 1.00 85.69 79 ARG A CA 1
ATOM 574 C C . ARG A 1 79 ? -5.862 0.656 10.051 1.00 85.69 79 ARG A C 1
ATOM 576 O O . ARG A 1 79 ? -6.409 -0.218 9.392 1.00 85.69 79 ARG A O 1
ATOM 583 N N . TYR A 1 80 ? -4.666 1.121 9.767 1.00 87.06 80 TYR A N 1
ATOM 584 C CA . TYR A 1 80 ? -3.928 0.757 8.575 1.00 87.06 80 TYR A CA 1
ATOM 585 C C . TYR A 1 80 ? -2.956 -0.403 8.841 1.00 87.06 80 TYR A C 1
ATOM 587 O O . TYR A 1 80 ? -2.378 -0.516 9.925 1.00 87.06 80 TYR A O 1
ATOM 595 N N . LYS A 1 81 ? -2.749 -1.259 7.838 1.00 88.38 81 LYS A N 1
ATOM 596 C CA . LYS A 1 81 ? -1.667 -2.250 7.805 1.00 88.38 81 LYS A CA 1
ATOM 597 C C . LYS A 1 81 ? -1.1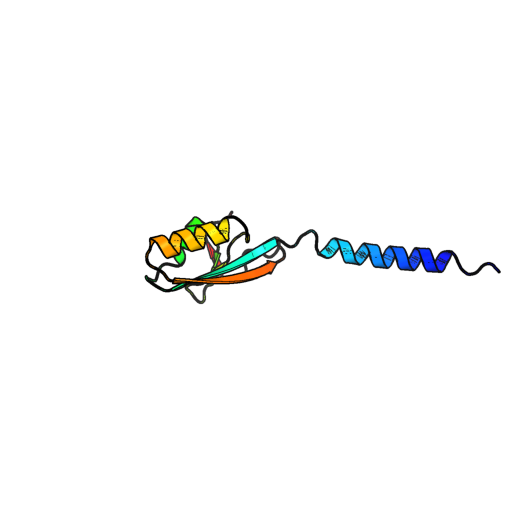47 -2.379 6.379 1.00 88.38 81 LYS A C 1
ATOM 599 O O . LYS A 1 81 ? -1.934 -2.713 5.502 1.00 88.38 81 LYS A O 1
ATOM 604 N N . CYS A 1 82 ? 0.161 -2.227 6.164 1.00 88.38 82 CYS A N 1
ATOM 605 C CA . CYS A 1 82 ? 0.786 -2.582 4.886 1.00 88.38 82 CYS A CA 1
ATOM 606 C C . CYS A 1 82 ? 1.968 -3.520 5.031 1.00 88.38 82 CYS A C 1
ATOM 608 O O . CYS A 1 82 ? 2.718 -3.492 6.008 1.00 88.38 82 CYS A O 1
ATOM 610 N N . LYS A 1 83 ? 2.146 -4.330 3.992 1.00 89.31 83 LYS A N 1
ATOM 611 C CA . LYS A 1 83 ? 3.346 -5.112 3.741 1.00 89.31 83 LYS A CA 1
ATOM 612 C C . LYS A 1 83 ? 4.072 -4.517 2.542 1.00 89.31 83 LYS A C 1
ATOM 614 O O . LYS A 1 83 ? 3.469 -4.338 1.490 1.00 89.31 83 LYS A O 1
ATOM 619 N N . HIS A 1 84 ? 5.360 -4.252 2.706 1.00 88.25 84 HIS A N 1
ATOM 620 C CA . HIS A 1 84 ? 6.208 -3.722 1.645 1.00 88.25 84 HIS A CA 1
ATOM 621 C C . HIS A 1 84 ? 6.852 -4.862 0.857 1.00 88.25 84 HIS A C 1
ATOM 623 O O . HIS A 1 84 ? 7.166 -5.917 1.419 1.00 88.25 84 HIS A O 1
ATOM 629 N N . GLY A 1 85 ? 7.059 -4.643 -0.435 1.00 86.19 85 GLY A N 1
ATOM 630 C CA . GLY A 1 85 ? 7.732 -5.588 -1.315 1.00 86.19 85 GLY A CA 1
ATOM 631 C C . GLY A 1 85 ? 8.372 -4.899 -2.512 1.00 86.19 85 GLY A C 1
ATOM 632 O O . GLY A 1 85 ? 8.297 -3.681 -2.659 1.00 86.19 85 GLY A O 1
ATOM 633 N N . TYR A 1 86 ? 8.982 -5.705 -3.376 1.00 85.00 86 TYR A N 1
ATOM 634 C CA . TYR A 1 86 ? 9.527 -5.286 -4.664 1.00 85.00 86 TYR A CA 1
ATOM 635 C C . TYR A 1 86 ? 8.885 -6.124 -5.766 1.00 85.00 86 TYR A C 1
ATOM 637 O O . TYR A 1 86 ? 8.748 -7.338 -5.600 1.00 85.00 86 TYR A O 1
ATOM 645 N N . ARG A 1 87 ? 8.470 -5.494 -6.866 1.00 82.75 87 ARG A N 1
ATOM 646 C CA . ARG A 1 87 ? 7.865 -6.182 -8.016 1.00 82.75 87 ARG A CA 1
ATOM 647 C C . ARG A 1 87 ? 8.381 -5.635 -9.334 1.00 82.75 87 ARG A C 1
ATOM 649 O O . ARG A 1 87 ? 8.829 -4.496 -9.405 1.00 82.75 87 ARG A O 1
ATOM 656 N N . ASP A 1 88 ? 8.236 -6.429 -10.383 1.00 82.31 88 ASP A N 1
ATOM 657 C CA . ASP A 1 88 ? 8.398 -5.950 -11.750 1.00 82.31 88 ASP A CA 1
ATOM 658 C C . ASP A 1 88 ? 7.155 -5.129 -12.164 1.00 82.31 88 ASP A C 1
ATOM 660 O O . ASP A 1 88 ? 6.044 -5.670 -12.155 1.00 82.31 88 ASP A O 1
ATOM 664 N N . PRO A 1 89 ? 7.299 -3.841 -12.532 1.00 76.25 89 PRO A N 1
ATOM 665 C CA . PRO A 1 89 ? 6.186 -2.995 -12.955 1.00 76.25 89 PRO A CA 1
ATOM 666 C C . PRO A 1 89 ? 5.517 -3.477 -14.247 1.00 76.25 89 PRO A C 1
ATOM 668 O O . PRO A 1 89 ? 4.366 -3.128 -14.486 1.00 76.25 89 PRO A O 1
ATOM 671 N N . LYS A 1 90 ? 6.189 -4.291 -15.075 1.00 81.94 90 LYS A N 1
ATOM 672 C CA . LYS A 1 90 ? 5.598 -4.854 -16.303 1.00 81.94 90 LYS A CA 1
ATOM 673 C C . LYS A 1 90 ? 4.525 -5.906 -16.021 1.00 81.94 90 LYS A C 1
ATOM 675 O O . LYS A 1 90 ? 3.708 -6.181 -16.894 1.00 81.94 90 LYS A O 1
ATOM 680 N N . HIS A 1 91 ? 4.530 -6.477 -14.819 1.00 77.38 91 HIS A N 1
ATOM 681 C CA . HIS A 1 91 ? 3.585 -7.498 -14.368 1.00 77.38 91 HIS A CA 1
ATOM 682 C C . HIS A 1 91 ? 2.572 -6.931 -13.358 1.00 77.38 91 HIS A C 1
ATOM 684 O O . HIS A 1 91 ? 2.043 -7.658 -12.518 1.00 77.38 91 HIS A O 1
ATOM 690 N N . TRP A 1 92 ? 2.323 -5.620 -13.435 1.00 78.19 92 TRP A N 1
ATOM 691 C CA . TRP A 1 92 ? 1.342 -4.903 -12.634 1.00 78.19 92 TRP A CA 1
ATOM 692 C C . TRP A 1 92 ? 0.329 -4.191 -13.546 1.00 78.19 92 TRP A C 1
ATOM 694 O O . TRP A 1 92 ? 0.741 -3.562 -14.523 1.00 78.19 92 TRP A O 1
ATOM 704 N N . PRO A 1 93 ? -0.982 -4.245 -13.257 1.00 78.25 93 PRO A N 1
ATOM 705 C CA . PRO A 1 93 ? -1.617 -4.847 -12.082 1.00 78.25 93 PRO A CA 1
ATOM 706 C C . PRO A 1 93 ? -1.595 -6.388 -12.066 1.00 78.25 93 PRO A C 1
ATOM 708 O O . PRO A 1 93 ? -1.508 -6.999 -13.133 1.00 78.25 93 PRO A O 1
ATOM 711 N N . PRO A 1 94 ? -1.676 -7.033 -10.884 1.00 73.44 94 PRO A N 1
ATOM 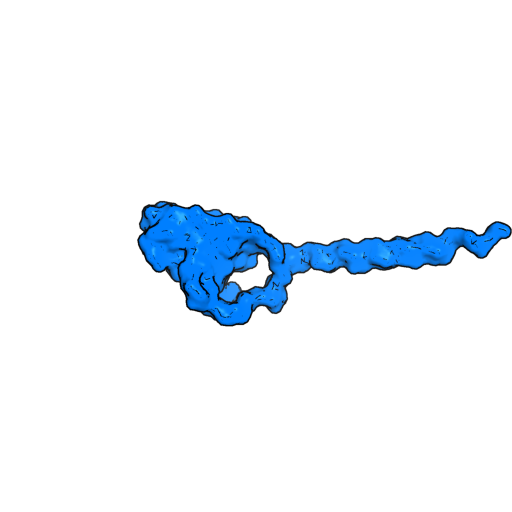712 C CA . PRO A 1 94 ? -1.799 -8.483 -10.792 1.00 73.44 94 PRO A CA 1
ATOM 713 C C . PRO A 1 94 ? -3.086 -8.958 -11.479 1.00 73.44 94 PRO A C 1
ATOM 715 O O . PRO A 1 94 ? -4.077 -8.220 -11.542 1.00 73.44 94 PRO A O 1
ATOM 718 N N . ALA A 1 95 ? -3.082 -10.201 -11.967 1.00 71.88 95 ALA A N 1
ATOM 719 C CA . ALA A 1 95 ? -4.305 -10.849 -12.431 1.00 71.88 95 ALA A CA 1
ATOM 720 C C . ALA A 1 95 ? -5.372 -10.811 -11.320 1.00 71.88 95 ALA A C 1
ATOM 722 O O . ALA A 1 95 ? -5.035 -10.856 -10.138 1.00 71.88 95 ALA A O 1
ATOM 723 N N . ASP A 1 96 ? -6.644 -10.690 -11.702 1.00 72.12 96 ASP A N 1
ATOM 724 C CA . ASP A 1 96 ? -7.782 -10.655 -10.770 1.00 72.12 96 ASP A CA 1
ATOM 725 C C . ASP A 1 96 ? -7.811 -9.445 -9.820 1.00 72.12 96 ASP A C 1
ATOM 727 O O . ASP A 1 96 ? -8.266 -9.524 -8.676 1.00 72.12 96 ASP A O 1
ATOM 731 N N . THR A 1 97 ? -7.360 -8.289 -10.309 1.00 75.44 97 THR A N 1
ATOM 732 C CA . THR A 1 97 ? -7.479 -7.011 -9.599 1.00 75.44 97 THR A CA 1
ATOM 733 C C . THR A 1 97 ? -8.283 -5.987 -10.403 1.00 75.44 97 THR A C 1
ATOM 735 O O . THR A 1 97 ? -8.346 -6.042 -11.633 1.00 75.44 97 THR A O 1
ATOM 738 N N . TYR A 1 98 ? -8.924 -5.040 -9.715 1.00 71.31 98 TYR A N 1
ATOM 739 C CA . TYR A 1 98 ? -9.676 -3.947 -10.340 1.00 71.31 98 TYR A CA 1
ATOM 740 C C . TYR A 1 98 ? -9.291 -2.602 -9.718 1.00 71.31 98 TYR A C 1
ATOM 742 O O . TYR A 1 98 ? -9.041 -2.506 -8.518 1.00 71.31 98 TYR A O 1
ATOM 750 N N . GLY A 1 99 ? -9.207 -1.547 -10.530 1.00 69.19 99 GLY A N 1
ATOM 751 C CA . GLY A 1 99 ? -8.709 -0.254 -10.062 1.00 69.19 99 GLY A CA 1
ATOM 752 C C . GLY A 1 99 ? -8.509 0.776 -11.167 1.00 69.19 99 GLY A C 1
ATOM 753 O O . GLY A 1 99 ? -8.841 0.548 -12.334 1.00 69.19 99 GLY A O 1
ATOM 754 N N . CYS A 1 100 ? -7.977 1.933 -10.779 1.00 60.31 100 CYS A N 1
ATOM 755 C CA . CYS A 1 100 ? -7.651 3.013 -11.703 1.00 60.31 100 CYS A CA 1
ATOM 756 C C . CYS A 1 100 ? -6.424 2.618 -12.534 1.00 60.31 100 CYS A C 1
ATOM 758 O O . CYS A 1 100 ? -5.384 2.285 -11.973 1.00 60.31 100 CYS A O 1
ATOM 760 N N . LYS A 1 101 ? -6.509 2.699 -13.867 1.00 56.62 101 LYS A N 1
ATOM 761 C CA . LYS A 1 101 ? -5.301 2.640 -14.702 1.00 56.62 101 LYS A CA 1
ATOM 762 C C . LYS A 1 101 ? -4.470 3.900 -14.434 1.00 56.62 101 LYS A C 1
ATOM 764 O O . LYS A 1 101 ? -5.029 4.998 -14.460 1.00 56.62 101 LYS A O 1
ATOM 769 N N . ALA A 1 102 ? -3.190 3.710 -14.107 1.00 48.50 102 ALA A N 1
ATOM 770 C CA . ALA A 1 102 ? -2.240 4.791 -13.844 1.00 48.50 102 ALA A CA 1
ATOM 771 C C . ALA A 1 102 ? -2.060 5.705 -15.063 1.00 48.50 102 ALA A C 1
ATOM 773 O O . ALA A 1 102 ? -2.025 5.167 -16.195 1.00 48.50 102 ALA A O 1
#

Secondary structure (DSSP, 8-state):
---SSHHHHHHHHHHHHHHTTSTTPEEEEEEEEESSS-HHHHHHHTT-EEETTSS-EE-S-SSHHHHHHHHHHHHTT-EEEEEEEEE-GGG-SPTTEEE---

pLDDT: mean 73.81, std 15.14, range [44.38, 90.69]

Mean predicted aligned error: 12.11 Å

Solvent-accessible surface area (backbone atoms only — not comparable to full-atom values): 5701 Å² total; per-residue (Å²): 144,88,84,70,67,73,67,55,57,53,56,54,55,59,58,60,68,63,63,69,70,62,80,61,53,40,46,21,27,47,31,32,35,53,48,71,84,54,25,65,63,31,22,48,71,40,38,8,31,33,42,71,91,54,65,32,23,39,34,74,28,51,60,67,32,43,56,50,29,46,50,47,24,46,76,63,71,20,47,68,52,71,46,78,50,72,42,57,62,89,65,55,77,57,86,69,49,54,63,50,82,123

Ne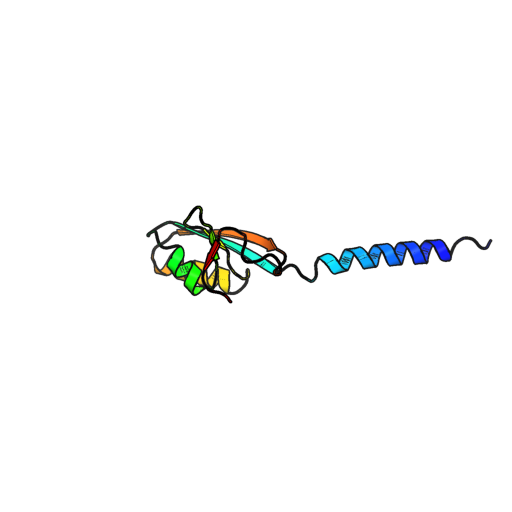arest PDB structures (foldseek):
  8k25-assembly1_a  TM=5.366E-01  e=6.821E-01  Vibrio phage ICP1_2004_A
  8cg4-assembly1_B  TM=6.275E-01  e=1.885E+00  Aspergillus parasiticus
  2i0x-assembly1_A  TM=5.789E-01  e=6.719E+00  Pyrococcus furiosus
  3wqb-assembly1_B  TM=4.438E-01  e=5.917E+00  Aeromonas sobria
  5my0-assembly2_D  TM=4.104E-01  e=8.130E+00  Mus musculus